Protein AF-A0A2G9MNS2-F1 (afdb_monomer_lite)

Sequence (117 aa):
YNNEIADQYLRSNILILNLANSFGHTGEGLNSGDIIQILKKIKPDLAIITHYGKTILQSTPLYEAREIQRQSGVSVLAAKEGMKIDPTAYLGESKQKVLQFITKKTIETENQQNNQN

Foldseek 3Di:
DDPVVLVVLAPAQEAEAEDAEEPPDDDPGDHLVNLLVSCLSRVHLEYEYDNYHPRCVVVPVVVSQVVSCVSNVHHYHYDDPPDDDDVVVSDPVVVVVVVVVVVVVVVVVVVVVVVVD

Radius of gyration: 19.76 Å; chains: 1; bounding box: 57×28×53 Å

pLDDT: mean 80.2, std 11.54, range [51.22, 94.12]

Secondary structure (DSSP, 8-state):
--HHHHHHTTT-SEEEEE--B-TT---SS-BHHHHHHHHHHH--SEEEEES--HHHHHH-HHHHHHHHHHHH-S-EEE--TT----GGGGS-HHHHHHHHHHHHHHHHHHHHHHT--

Structure (mmCIF, N/CA/C/O backbone):
data_AF-A0A2G9MNS2-F1
#
_entry.id   AF-A0A2G9MNS2-F1
#
loop_
_atom_site.group_PDB
_atom_site.id
_atom_site.type_symbol
_atom_site.label_atom_id
_atom_site.label_alt_id
_atom_site.label_comp_id
_atom_site.label_asym_id
_atom_site.label_entity_id
_atom_site.label_seq_id
_atom_site.pdbx_PDB_ins_code
_atom_site.Cartn_x
_atom_site.Cartn_y
_atom_site.Cartn_z
_atom_site.occupancy
_atom_site.B_iso_or_equiv
_atom_site.auth_seq_id
_atom_site.auth_comp_id
_atom_site.auth_asym_id
_atom_site.auth_atom_id
_atom_site.pdbx_PDB_model_num
ATOM 1 N N . TYR A 1 1 ? -4.976 7.814 -15.219 1.00 51.97 1 TYR A N 1
ATOM 2 C CA . TYR A 1 1 ? -5.627 8.123 -13.931 1.00 51.97 1 TYR A CA 1
ATOM 3 C C . TYR A 1 1 ? -6.942 8.853 -14.204 1.00 51.97 1 TYR A C 1
ATOM 5 O O . TYR A 1 1 ? -6.898 9.883 -14.863 1.00 51.97 1 TYR A O 1
ATOM 13 N N . ASN A 1 2 ? -8.095 8.305 -13.788 1.00 63.50 2 ASN A N 1
ATOM 14 C CA . ASN A 1 2 ? -9.399 8.985 -13.874 1.00 63.50 2 ASN A CA 1
ATOM 15 C C . ASN A 1 2 ? -9.892 9.288 -12.447 1.00 63.50 2 ASN A C 1
ATOM 17 O O . ASN A 1 2 ? -10.054 8.369 -11.644 1.00 63.50 2 ASN A O 1
ATOM 21 N N . ASN A 1 3 ? -10.104 10.569 -12.131 1.00 61.69 3 ASN A N 1
ATOM 22 C CA . ASN A 1 3 ? -10.527 11.031 -10.805 1.00 61.69 3 ASN A CA 1
ATOM 23 C C . ASN A 1 3 ? -11.883 10.456 -10.372 1.00 61.69 3 ASN A C 1
ATOM 25 O O . ASN A 1 3 ? -12.085 10.248 -9.175 1.00 61.69 3 ASN A O 1
ATOM 29 N N . GLU A 1 4 ? -12.762 10.162 -11.332 1.00 67.12 4 GLU A N 1
ATOM 30 C CA . GLU A 1 4 ? -14.116 9.643 -11.096 1.00 67.12 4 GLU A CA 1
ATOM 31 C C . GLU A 1 4 ? -14.102 8.262 -10.434 1.00 67.12 4 GLU A C 1
ATOM 33 O O . GLU A 1 4 ? -14.970 7.938 -9.627 1.00 67.12 4 GLU A O 1
ATOM 38 N N . ILE A 1 5 ? -13.086 7.448 -10.733 1.00 72.81 5 ILE A N 1
ATOM 39 C CA . ILE A 1 5 ? -12.950 6.106 -10.162 1.00 72.81 5 ILE A CA 1
ATOM 40 C C . ILE A 1 5 ? -12.575 6.205 -8.681 1.00 72.81 5 ILE A C 1
ATOM 42 O O . ILE A 1 5 ? -13.113 5.473 -7.858 1.00 72.81 5 ILE A O 1
ATOM 46 N N . ALA A 1 6 ? -11.701 7.145 -8.312 1.00 71.31 6 ALA A N 1
ATOM 47 C CA . ALA A 1 6 ? -11.300 7.326 -6.918 1.00 71.31 6 ALA A CA 1
ATOM 48 C C . ALA A 1 6 ? -12.481 7.730 -6.015 1.00 71.31 6 ALA A C 1
ATOM 50 O O . ALA A 1 6 ? -12.505 7.352 -4.845 1.00 71.31 6 ALA A O 1
ATOM 51 N N . ASP A 1 7 ? -13.472 8.447 -6.556 1.00 76.56 7 ASP A N 1
ATOM 52 C CA . ASP A 1 7 ? -14.685 8.822 -5.818 1.00 76.56 7 ASP A CA 1
ATOM 53 C C . ASP A 1 7 ? -15.591 7.623 -5.512 1.00 76.56 7 ASP A C 1
ATOM 55 O O . ASP A 1 7 ? -16.232 7.591 -4.463 1.00 76.56 7 ASP A O 1
ATOM 59 N N . GLN A 1 8 ? -15.589 6.588 -6.356 1.00 77.88 8 GLN A N 1
ATOM 60 C CA . GLN A 1 8 ? -16.351 5.357 -6.100 1.00 77.88 8 GLN A CA 1
ATOM 61 C C . GLN A 1 8 ? -15.787 4.548 -4.926 1.00 77.88 8 GLN A C 1
ATOM 63 O O . GLN A 1 8 ? -16.518 3.805 -4.274 1.00 77.88 8 GLN A O 1
ATOM 68 N N . TYR A 1 9 ? -14.497 4.709 -4.630 1.00 79.38 9 TYR A N 1
ATOM 69 C CA . TYR A 1 9 ? -13.820 4.012 -3.536 1.00 79.38 9 TYR A CA 1
ATOM 70 C C . TYR A 1 9 ? -13.763 4.827 -2.241 1.00 79.38 9 TYR A C 1
ATOM 72 O O . T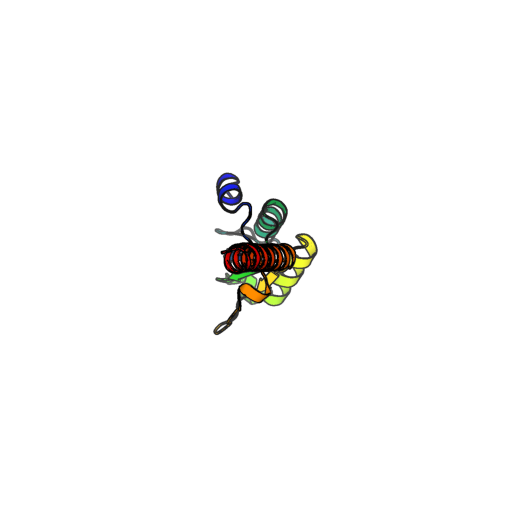YR A 1 9 ? -13.162 4.379 -1.257 1.00 79.38 9 TYR A O 1
ATOM 80 N N . LEU A 1 10 ? -14.396 6.002 -2.205 1.00 74.25 10 LEU A N 1
ATOM 81 C CA . LEU A 1 10 ? -14.465 6.831 -1.010 1.00 74.25 10 LEU A CA 1
ATOM 82 C C . LEU A 1 10 ? -15.094 6.036 0.152 1.00 74.25 10 LEU A C 1
ATOM 84 O O . LEU A 1 10 ? -16.110 5.366 -0.017 1.00 74.25 10 LEU A O 1
ATOM 88 N N . ARG A 1 11 ? -14.503 6.132 1.353 1.00 76.62 11 ARG A N 1
ATOM 89 C CA . ARG A 1 11 ? -14.878 5.381 2.579 1.00 76.62 11 ARG A CA 1
ATOM 90 C C . ARG A 1 11 ? -14.507 3.891 2.608 1.00 76.62 11 ARG A C 1
ATOM 92 O O . ARG A 1 11 ? -14.910 3.200 3.547 1.00 76.62 11 ARG A O 1
ATOM 99 N N . SER A 1 12 ? -13.731 3.394 1.648 1.00 84.38 12 SER A N 1
ATOM 100 C CA . SER A 1 12 ? -13.185 2.032 1.723 1.00 84.38 12 SER A CA 1
ATOM 101 C C . SER A 1 12 ? -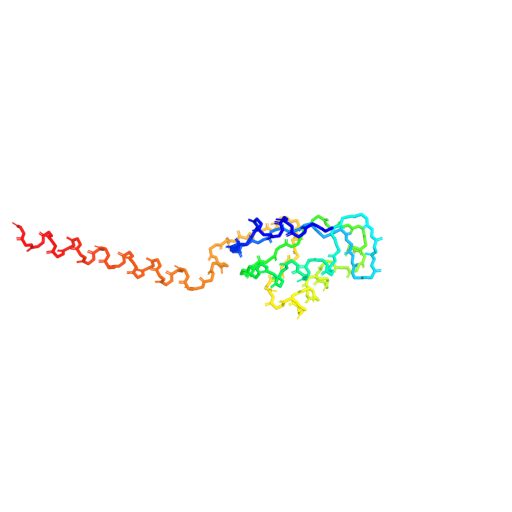12.206 1.907 2.895 1.00 84.38 12 SER A C 1
ATOM 103 O O . SER A 1 12 ? -11.299 2.722 3.026 1.00 84.38 12 SER A O 1
ATOM 105 N N . ASN A 1 13 ? -12.370 0.888 3.745 1.00 85.44 13 ASN A N 1
ATOM 106 C CA . ASN A 1 13 ? -11.436 0.622 4.849 1.00 85.44 13 ASN A CA 1
ATOM 107 C C . ASN A 1 13 ? -10.154 -0.054 4.359 1.00 85.44 13 ASN A C 1
ATOM 109 O O . ASN A 1 13 ? -9.068 0.267 4.826 1.00 85.44 13 ASN A O 1
ATOM 113 N N . ILE A 1 14 ? -10.288 -0.967 3.398 1.00 89.94 14 ILE A N 1
ATOM 114 C CA . ILE A 1 14 ? -9.170 -1.681 2.789 1.00 89.94 14 ILE A CA 1
ATOM 115 C C . ILE A 1 14 ? -9.229 -1.436 1.288 1.00 89.94 14 ILE A C 1
ATOM 117 O O . ILE A 1 14 ? -10.277 -1.630 0.672 1.00 89.94 14 ILE A O 1
ATOM 121 N N . LEU A 1 15 ? -8.112 -1.010 0.705 1.00 91.00 15 LEU A N 1
ATOM 122 C CA . LEU A 1 15 ? -7.995 -0.754 -0.725 1.00 91.00 15 LEU A CA 1
ATOM 123 C C . LEU A 1 15 ? -6.904 -1.636 -1.329 1.00 91.00 15 LEU A C 1
ATOM 125 O O . LEU A 1 15 ? -5.772 -1.629 -0.857 1.00 91.00 15 LEU A O 1
ATOM 129 N N . ILE A 1 16 ? -7.232 -2.377 -2.386 1.00 92.25 16 ILE A N 1
ATOM 130 C CA . ILE A 1 16 ? -6.272 -3.210 -3.117 1.00 92.25 16 ILE A CA 1
ATOM 131 C C . ILE A 1 16 ? -5.982 -2.538 -4.457 1.00 92.25 16 ILE A C 1
ATOM 133 O O . ILE A 1 16 ? -6.904 -2.237 -5.212 1.00 92.25 16 ILE A O 1
ATOM 137 N N . LEU A 1 17 ? -4.707 -2.284 -4.738 1.00 90.44 17 LEU A N 1
ATOM 138 C CA . LEU A 1 17 ? -4.249 -1.536 -5.905 1.00 90.44 17 LEU A CA 1
ATOM 139 C C . LEU A 1 17 ? -3.233 -2.352 -6.706 1.00 90.44 17 LEU A C 1
ATOM 141 O O . LEU A 1 17 ? -2.416 -3.087 -6.151 1.00 90.44 17 LEU A O 1
ATOM 145 N N . ASN A 1 18 ? -3.272 -2.196 -8.025 1.00 90.38 18 ASN A N 1
ATOM 146 C CA . ASN A 1 18 ? -2.232 -2.692 -8.919 1.00 90.38 18 ASN A CA 1
ATOM 147 C C . ASN A 1 18 ? -1.120 -1.638 -9.005 1.00 90.38 18 ASN A C 1
ATOM 149 O O . ASN A 1 18 ? -1.422 -0.476 -9.276 1.00 90.38 18 ASN A O 1
ATOM 153 N N . LEU A 1 19 ? 0.136 -2.029 -8.781 1.00 86.19 19 LEU A N 1
ATOM 154 C CA . LEU A 1 19 ? 1.289 -1.148 -8.949 1.00 86.19 19 LEU A CA 1
ATOM 155 C C . LEU A 1 19 ? 2.140 -1.618 -10.134 1.00 86.19 19 LEU A C 1
ATOM 157 O O . LEU A 1 19 ? 2.948 -2.542 -10.024 1.00 86.19 19 LEU A O 1
ATOM 161 N N . ALA A 1 20 ? 1.962 -0.948 -11.272 1.00 82.94 20 ALA A N 1
ATOM 162 C CA . ALA A 1 20 ? 2.628 -1.303 -12.517 1.00 82.94 20 ALA A CA 1
ATOM 163 C C . ALA A 1 20 ? 4.026 -0.676 -12.632 1.00 82.94 20 ALA A C 1
ATOM 165 O O . ALA A 1 20 ? 4.943 -1.331 -13.123 1.00 82.94 20 ALA A O 1
ATOM 166 N N . ASN A 1 21 ? 4.198 0.571 -12.175 1.00 81.50 21 ASN A N 1
ATOM 167 C CA . ASN A 1 21 ? 5.418 1.349 -12.414 1.00 81.50 21 ASN A CA 1
ATOM 168 C C . ASN A 1 21 ? 5.963 2.013 -11.142 1.00 81.50 21 ASN A C 1
ATOM 170 O O . ASN A 1 21 ? 5.205 2.636 -10.398 1.00 81.50 21 ASN A O 1
ATOM 174 N N . SER A 1 22 ? 7.278 1.907 -10.928 1.00 80.38 22 SER A N 1
ATOM 175 C CA . SER A 1 22 ? 8.014 2.561 -9.834 1.00 80.38 22 SER A CA 1
ATOM 176 C C . SER A 1 22 ? 8.082 4.080 -9.995 1.00 80.38 22 SER A C 1
ATOM 178 O O . SER A 1 22 ? 7.759 4.639 -11.050 1.00 80.38 22 SER A O 1
ATOM 180 N N . PHE A 1 23 ? 8.525 4.771 -8.941 1.00 75.50 23 PHE A N 1
ATOM 181 C CA . PHE A 1 23 ? 8.750 6.216 -8.983 1.00 75.50 23 PHE A CA 1
ATOM 182 C C . PHE A 1 23 ? 9.654 6.623 -10.155 1.00 75.50 23 PHE A C 1
ATOM 184 O O . PHE A 1 23 ? 10.724 6.059 -10.361 1.00 75.50 23 PHE A O 1
ATOM 191 N N . GLY A 1 24 ? 9.225 7.633 -10.915 1.00 70.56 24 GLY A N 1
ATOM 192 C CA . GLY A 1 24 ? 9.984 8.166 -12.050 1.00 70.56 24 GLY A CA 1
ATOM 193 C C . GLY A 1 24 ? 9.821 7.393 -13.364 1.00 70.56 24 GLY A C 1
ATOM 194 O O . GLY A 1 24 ? 10.316 7.859 -14.386 1.00 70.56 24 GLY A O 1
ATOM 195 N N . HIS A 1 25 ? 9.092 6.272 -13.377 1.00 69.75 25 HIS A N 1
ATOM 196 C CA . HIS A 1 25 ? 8.778 5.538 -14.602 1.00 69.75 25 HIS A CA 1
ATOM 197 C C . HIS A 1 25 ? 7.342 5.811 -15.062 1.00 69.75 25 HIS A C 1
ATOM 199 O O . HIS A 1 25 ? 6.377 5.561 -14.341 1.00 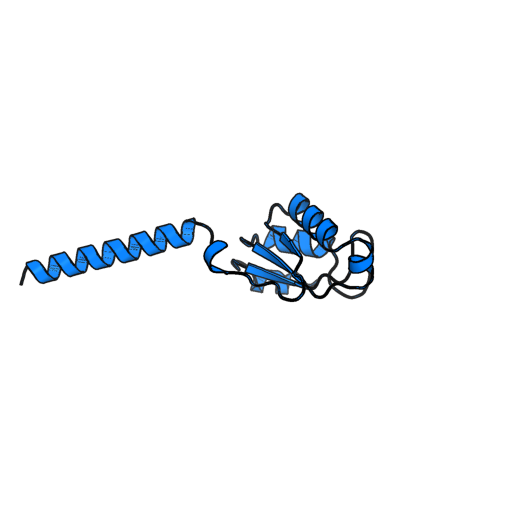69.75 25 HIS A O 1
ATOM 205 N N . THR A 1 26 ? 7.191 6.294 -16.295 1.00 64.25 26 THR A N 1
ATOM 206 C CA . THR A 1 26 ? 5.888 6.534 -16.930 1.00 64.25 26 THR A CA 1
ATOM 207 C C . THR A 1 26 ? 5.631 5.469 -17.991 1.00 64.25 26 THR A C 1
ATOM 209 O O . THR A 1 26 ? 6.061 5.605 -19.134 1.00 64.25 26 THR A O 1
ATOM 212 N N . GLY A 1 27 ? 4.974 4.383 -17.587 1.00 67.38 27 GLY A N 1
ATOM 213 C CA . GLY A 1 27 ? 4.472 3.332 -18.473 1.00 67.38 27 GLY A CA 1
ATOM 214 C C . GLY A 1 27 ? 2.944 3.259 -18.455 1.00 67.38 27 GLY A C 1
ATOM 215 O O . GLY A 1 27 ? 2.282 4.046 -17.777 1.00 67.38 27 GLY A O 1
ATOM 216 N N . GLU A 1 28 ? 2.377 2.286 -19.166 1.00 69.31 28 GLU A N 1
ATOM 217 C CA . GLU A 1 28 ? 0.951 1.967 -19.046 1.00 69.31 28 GLU A CA 1
ATOM 218 C C . GLU A 1 28 ? 0.642 1.413 -17.641 1.00 69.31 28 GLU A C 1
ATOM 220 O O . GLU A 1 28 ? 1.402 0.613 -17.090 1.00 69.31 28 GLU A O 1
ATOM 225 N N . GLY A 1 29 ? -0.470 1.854 -17.045 1.00 78.56 29 GLY A N 1
ATOM 226 C CA . GLY A 1 29 ? -0.918 1.435 -15.711 1.00 78.56 29 GLY A CA 1
ATOM 227 C C . GLY A 1 29 ? -0.674 2.460 -14.596 1.00 78.56 29 GLY A C 1
ATOM 228 O O . GLY A 1 29 ? -0.279 3.597 -14.839 1.00 78.56 29 GLY A O 1
ATOM 229 N N . LEU A 1 30 ? -0.963 2.057 -13.353 1.00 82.25 30 LEU A N 1
ATOM 230 C CA . LEU A 1 30 ? -0.797 2.906 -12.168 1.00 82.25 30 LEU A CA 1
ATOM 231 C C . LEU A 1 30 ? 0.672 2.977 -11.747 1.00 82.25 30 LEU A C 1
ATOM 233 O O . LEU A 1 30 ? 1.349 1.951 -11.620 1.00 82.25 30 LEU A O 1
ATOM 237 N N . ASN A 1 31 ? 1.139 4.196 -11.500 1.00 86.62 31 ASN A N 1
ATOM 238 C CA . ASN A 1 31 ? 2.465 4.465 -10.958 1.00 86.62 31 ASN A CA 1
ATOM 239 C C . ASN A 1 31 ? 2.396 4.758 -9.443 1.00 86.62 31 ASN A C 1
ATOM 241 O O . ASN A 1 31 ? 1.324 5.033 -8.892 1.00 86.62 31 ASN A O 1
ATOM 245 N N . SER A 1 32 ? 3.543 4.728 -8.760 1.00 86.06 32 SER A N 1
ATOM 246 C CA . SER A 1 32 ? 3.613 5.004 -7.315 1.00 86.06 32 SER A CA 1
ATOM 247 C C . SER A 1 32 ? 3.086 6.401 -6.940 1.00 86.06 32 SER A C 1
ATOM 249 O O . SER A 1 32 ? 2.484 6.571 -5.879 1.00 86.06 32 SER A O 1
ATOM 251 N N . GLY A 1 33 ? 3.251 7.400 -7.816 1.00 87.19 33 GLY A N 1
ATOM 252 C CA . GLY A 1 33 ? 2.762 8.768 -7.602 1.00 87.19 33 GLY A CA 1
ATOM 253 C C . GLY A 1 33 ? 1.235 8.879 -7.616 1.00 87.19 33 GLY A C 1
ATOM 254 O O . GLY A 1 33 ? 0.648 9.487 -6.723 1.00 87.19 33 GLY A O 1
ATOM 255 N N . ASP A 1 34 ? 0.586 8.236 -8.581 1.00 88.00 34 ASP A N 1
ATOM 256 C CA . ASP A 1 34 ? -0.864 8.164 -8.738 1.00 88.00 34 ASP A CA 1
ATOM 257 C C . ASP A 1 34 ? -1.478 7.455 -7.534 1.00 88.00 34 ASP A C 1
ATOM 259 O O . ASP A 1 34 ? -2.463 7.932 -6.970 1.00 88.00 34 ASP A O 1
ATOM 263 N N . ILE A 1 35 ? -0.858 6.359 -7.079 1.00 89.31 35 ILE A N 1
ATOM 264 C CA . ILE A 1 35 ? -1.284 5.661 -5.863 1.00 89.31 35 ILE A CA 1
ATOM 265 C C . ILE A 1 35 ? -1.244 6.604 -4.660 1.00 89.31 35 ILE A C 1
ATOM 267 O O . ILE A 1 35 ? -2.210 6.651 -3.903 1.00 89.31 35 ILE A O 1
ATOM 271 N N . ILE A 1 36 ? -0.191 7.406 -4.489 1.00 91.38 36 ILE A N 1
ATOM 272 C CA . ILE A 1 36 ? -0.132 8.375 -3.384 1.00 91.38 36 ILE A CA 1
ATOM 273 C C . ILE A 1 36 ? -1.299 9.366 -3.451 1.00 91.38 36 ILE A C 1
ATOM 275 O O . ILE A 1 36 ? -1.903 9.652 -2.416 1.00 91.38 36 ILE A O 1
ATOM 279 N N . GLN A 1 37 ? -1.639 9.876 -4.637 1.00 89.75 37 GLN A N 1
ATOM 280 C CA . GLN A 1 37 ? -2.768 10.800 -4.795 1.00 89.75 37 GLN A CA 1
ATOM 281 C C . GLN A 1 37 ? -4.104 10.125 -4.454 1.00 89.75 37 GLN A C 1
ATOM 283 O O . GLN A 1 37 ? -4.912 10.688 -3.713 1.00 89.75 37 GLN A O 1
ATOM 288 N N . ILE A 1 38 ? -4.301 8.886 -4.914 1.00 89.38 38 ILE A N 1
ATOM 289 C CA . ILE A 1 38 ? -5.479 8.064 -4.602 1.00 89.38 38 ILE A CA 1
ATOM 290 C C . ILE A 1 38 ? -5.602 7.853 -3.091 1.00 89.38 38 ILE A C 1
ATOM 292 O O . ILE A 1 38 ? -6.662 8.095 -2.511 1.00 89.38 38 ILE A O 1
ATOM 296 N N . LEU A 1 39 ? -4.515 7.447 -2.434 1.00 90.75 39 LEU A N 1
ATOM 297 C CA . LEU A 1 39 ? -4.502 7.168 -1.000 1.00 90.75 39 LEU A CA 1
ATOM 298 C C . LEU A 1 39 ? -4.743 8.424 -0.164 1.00 90.75 39 LEU A C 1
ATOM 300 O O . LEU A 1 39 ? -5.478 8.362 0.819 1.00 90.75 39 LEU A O 1
ATOM 304 N N . LYS A 1 40 ? -4.206 9.577 -0.576 1.00 90.50 40 LYS A N 1
ATOM 305 C CA . LYS A 1 40 ? -4.475 10.863 0.086 1.00 90.50 40 LYS A CA 1
ATOM 306 C C . LYS A 1 40 ? -5.937 11.291 -0.022 1.00 90.50 40 LYS A C 1
ATOM 308 O O . LYS A 1 40 ? -6.444 11.921 0.908 1.00 90.50 40 LYS A O 1
ATOM 313 N N . LYS A 1 41 ? -6.599 10.959 -1.134 1.00 88.94 41 LYS A N 1
ATOM 314 C CA . LYS A 1 41 ? -8.014 11.267 -1.373 1.00 88.94 41 LYS A CA 1
ATOM 315 C C . LYS A 1 41 ? -8.941 10.325 -0.600 1.00 88.94 41 LYS A C 1
ATOM 317 O O . LYS A 1 41 ? -9.842 10.795 0.086 1.00 88.94 41 LYS A O 1
ATOM 322 N N . ILE A 1 42 ? -8.711 9.014 -0.688 1.00 89.50 42 ILE A N 1
ATOM 323 C CA . ILE A 1 42 ? -9.596 7.994 -0.102 1.00 89.50 42 ILE A CA 1
ATOM 324 C C . ILE A 1 42 ? -9.359 7.822 1.404 1.00 89.50 42 ILE A C 1
ATOM 326 O O . ILE A 1 42 ? -10.321 7.627 2.143 1.00 89.50 42 ILE A O 1
ATOM 330 N N . LYS A 1 43 ? -8.098 7.902 1.850 1.00 88.56 43 LYS A N 1
ATOM 331 C CA . LYS A 1 43 ? -7.648 7.644 3.230 1.00 88.56 43 LYS A CA 1
ATOM 332 C C . LYS A 1 43 ? -8.186 6.326 3.816 1.00 88.56 43 LYS A C 1
ATOM 334 O O . LYS A 1 43 ? -8.894 6.361 4.823 1.00 88.56 43 LYS A O 1
ATOM 339 N N . PRO A 1 44 ? -7.886 5.170 3.194 1.00 90.75 44 PRO A N 1
ATOM 340 C CA . PRO A 1 44 ? -8.256 3.884 3.772 1.00 90.75 44 PRO A CA 1
ATOM 341 C C . PRO A 1 44 ? -7.439 3.599 5.044 1.00 90.75 44 PRO A C 1
ATOM 343 O O . PRO A 1 44 ? -6.369 4.176 5.242 1.00 90.75 44 PRO A O 1
ATOM 346 N N . ASP A 1 45 ? -7.918 2.673 5.876 1.00 88.81 45 ASP A N 1
ATOM 347 C CA . ASP A 1 45 ? -7.179 2.188 7.052 1.00 88.81 45 ASP A CA 1
ATOM 348 C C . ASP A 1 45 ? -5.973 1.326 6.624 1.00 88.81 45 ASP A C 1
ATOM 350 O O . ASP A 1 45 ? -4.922 1.332 7.271 1.00 88.81 45 ASP A O 1
ATOM 354 N N . LEU A 1 46 ? -6.111 0.613 5.498 1.00 90.94 46 LEU A N 1
ATOM 355 C CA . LEU A 1 46 ? -5.063 -0.202 4.890 1.00 90.94 46 LEU A CA 1
ATOM 356 C C . LEU A 1 46 ? -5.111 -0.142 3.357 1.00 90.94 46 LEU A C 1
ATOM 358 O O . LEU A 1 46 ? -6.162 -0.317 2.742 1.00 90.94 46 LEU A O 1
ATOM 362 N N . ALA A 1 47 ? -3.948 0.009 2.731 1.00 93.25 47 ALA A N 1
ATOM 363 C CA . ALA A 1 47 ? -3.755 -0.174 1.301 1.00 93.25 47 ALA A CA 1
ATOM 364 C C . ALA A 1 47 ? -2.844 -1.376 1.020 1.00 93.25 47 ALA A C 1
ATOM 366 O O . ALA A 1 47 ? -1.810 -1.550 1.658 1.00 93.25 47 ALA A O 1
ATOM 367 N N . ILE A 1 48 ? -3.205 -2.200 0.043 1.00 93.38 48 ILE A N 1
ATOM 368 C CA . ILE A 1 48 ? -2.436 -3.372 -0.374 1.00 93.38 48 ILE A CA 1
ATOM 369 C C . ILE A 1 48 ? -2.069 -3.192 -1.837 1.00 93.38 48 ILE A C 1
ATOM 371 O O . ILE A 1 48 ? -2.947 -3.106 -2.693 1.00 93.38 48 ILE A O 1
ATOM 375 N N . ILE A 1 49 ? -0.775 -3.148 -2.131 1.00 93.56 49 ILE A N 1
ATOM 376 C CA . ILE A 1 49 ? -0.277 -3.090 -3.505 1.00 93.56 49 ILE A CA 1
ATOM 377 C C . ILE A 1 49 ? 0.036 -4.502 -4.005 1.00 93.56 49 ILE A C 1
ATOM 379 O O . ILE A 1 49 ? 0.568 -5.337 -3.273 1.00 93.56 49 ILE A O 1
ATOM 383 N N . THR A 1 50 ? -0.343 -4.778 -5.249 1.00 91.06 50 THR A N 1
ATOM 384 C CA . THR A 1 50 ? -0.296 -6.108 -5.874 1.00 91.06 50 THR A CA 1
ATOM 385 C C . THR A 1 50 ? 0.117 -6.009 -7.345 1.00 91.06 50 THR A C 1
ATOM 387 O O . THR A 1 50 ? 0.270 -4.905 -7.869 1.00 91.06 50 THR A O 1
ATOM 390 N N . HIS A 1 51 ? 0.265 -7.170 -8.004 1.00 87.56 51 HIS A N 1
ATOM 391 C CA . HIS A 1 51 ? 0.504 -7.296 -9.448 1.00 87.56 51 HIS A CA 1
ATOM 392 C C . HIS A 1 51 ? 1.677 -6.419 -9.932 1.00 87.56 51 HIS A C 1
ATOM 394 O O . HIS A 1 51 ? 1.551 -5.561 -10.802 1.00 87.56 51 HIS A O 1
ATOM 400 N N . TYR A 1 52 ? 2.846 -6.627 -9.325 1.00 85.88 52 TYR A N 1
ATOM 401 C CA . TYR A 1 52 ? 4.022 -5.803 -9.589 1.00 85.88 52 TYR A CA 1
ATOM 402 C C . TYR A 1 52 ? 4.482 -5.900 -11.039 1.00 85.88 52 TYR A C 1
ATOM 404 O O . TYR A 1 52 ? 4.776 -6.987 -11.542 1.00 85.88 52 TYR A O 1
ATOM 412 N N . GLY A 1 53 ? 4.613 -4.745 -11.689 1.00 79.69 53 GLY A N 1
ATOM 413 C CA . GLY A 1 53 ? 5.310 -4.663 -12.965 1.00 79.69 5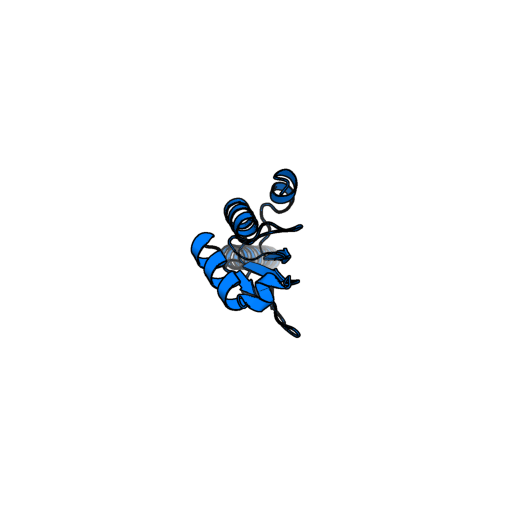3 GLY A CA 1
ATOM 414 C C . GLY A 1 53 ? 6.808 -4.951 -12.824 1.00 79.69 53 GLY A C 1
ATOM 415 O O . GLY A 1 53 ? 7.385 -4.933 -11.733 1.00 79.69 53 GLY A O 1
ATOM 416 N N . LYS A 1 54 ? 7.472 -5.196 -13.960 1.00 80.38 54 LYS A N 1
ATOM 417 C CA . LYS A 1 54 ? 8.906 -5.542 -14.009 1.00 80.38 54 LYS A CA 1
ATOM 418 C C . LYS A 1 54 ? 9.798 -4.496 -13.328 1.00 80.38 54 LYS A C 1
ATOM 420 O O . LYS A 1 54 ? 10.783 -4.858 -12.696 1.00 80.38 54 LYS A O 1
ATOM 425 N N . THR A 1 55 ? 9.435 -3.222 -13.431 1.00 80.94 55 THR A N 1
ATOM 426 C CA . THR A 1 55 ? 10.162 -2.087 -12.840 1.00 80.94 55 THR A CA 1
ATOM 427 C C . THR A 1 55 ? 10.116 -2.103 -11.309 1.00 80.94 55 THR A C 1
ATOM 429 O O . THR A 1 55 ? 11.125 -1.852 -10.659 1.00 80.94 55 THR A O 1
ATOM 432 N N . ILE A 1 56 ? 8.983 -2.499 -10.724 1.00 82.94 56 ILE A N 1
ATOM 433 C CA . ILE A 1 56 ? 8.797 -2.632 -9.271 1.00 82.94 56 ILE A CA 1
ATOM 434 C C . ILE A 1 56 ? 9.557 -3.834 -8.713 1.00 82.94 56 ILE A C 1
ATOM 436 O O . ILE A 1 56 ? 10.133 -3.773 -7.628 1.00 82.94 56 ILE A O 1
ATOM 440 N N . LEU A 1 57 ? 9.583 -4.942 -9.458 1.00 82.62 57 LEU A N 1
ATOM 441 C CA . LEU A 1 57 ? 10.380 -6.108 -9.076 1.00 82.62 57 LEU A CA 1
ATOM 442 C C . LEU A 1 57 ? 11.879 -5.772 -9.033 1.00 82.62 57 LEU A C 1
ATOM 444 O O . LEU A 1 57 ? 12.589 -6.300 -8.182 1.00 82.62 57 LEU A O 1
ATOM 448 N N . GLN A 1 58 ? 12.340 -4.856 -9.890 1.00 80.00 58 GLN A N 1
ATOM 449 C CA . GLN A 1 58 ? 13.714 -4.348 -9.880 1.00 80.00 58 GLN A CA 1
ATOM 450 C C . GLN A 1 58 ? 13.980 -3.369 -8.725 1.00 80.00 58 GLN A C 1
ATOM 452 O O . GLN A 1 58 ? 15.033 -3.461 -8.097 1.00 80.00 58 GLN A O 1
ATOM 457 N N . SER A 1 59 ? 13.041 -2.467 -8.402 1.00 75.50 59 SER A N 1
ATOM 458 C CA . SER A 1 59 ? 13.176 -1.510 -7.285 1.00 75.50 59 SER A CA 1
ATOM 459 C C . SER A 1 59 ? 12.803 -2.081 -5.908 1.00 75.50 59 SER A C 1
ATOM 461 O O . SER A 1 59 ? 12.878 -1.375 -4.906 1.00 75.50 59 SER A O 1
ATOM 463 N N . THR A 1 60 ? 12.483 -3.379 -5.835 1.00 85.75 60 THR A N 1
ATOM 464 C CA . THR A 1 60 ? 11.965 -4.103 -4.662 1.00 85.75 60 THR A CA 1
ATOM 465 C C . THR A 1 60 ? 10.585 -3.597 -4.199 1.00 85.75 60 THR A C 1
ATOM 467 O O . THR A 1 60 ? 10.479 -2.510 -3.629 1.00 85.75 60 THR A O 1
ATOM 470 N N . PRO A 1 61 ? 9.518 -4.420 -4.273 1.00 86.62 61 PRO A N 1
ATOM 471 C CA . PRO A 1 61 ? 8.159 -4.002 -3.901 1.00 86.62 61 PRO A CA 1
ATOM 472 C C . PRO A 1 61 ? 8.014 -3.466 -2.468 1.00 86.62 61 PRO A C 1
ATOM 474 O O . PRO A 1 61 ? 7.189 -2.598 -2.190 1.00 86.62 61 PRO A O 1
ATOM 477 N N . LEU A 1 62 ? 8.826 -3.978 -1.537 1.00 89.44 62 LEU A N 1
ATOM 478 C CA . LEU A 1 62 ? 8.817 -3.541 -0.140 1.00 89.44 62 LEU A CA 1
ATOM 479 C C . LEU A 1 62 ? 9.321 -2.101 0.028 1.00 89.44 62 LEU A C 1
ATOM 481 O O . LEU A 1 62 ? 8.836 -1.386 0.903 1.00 89.44 62 LEU A O 1
ATOM 485 N N . TYR A 1 63 ? 10.300 -1.689 -0.778 1.00 90.31 63 TYR A N 1
ATOM 486 C CA . TYR A 1 63 ? 10.820 -0.327 -0.747 1.00 90.31 63 TYR A CA 1
ATOM 487 C C . TYR A 1 63 ? 9.765 0.654 -1.270 1.00 90.31 63 TYR A C 1
ATOM 489 O O . TYR A 1 63 ? 9.444 1.629 -0.593 1.00 90.31 63 TYR A O 1
ATOM 497 N N . GLU A 1 64 ? 9.134 0.322 -2.397 1.00 89.62 64 GLU A N 1
ATOM 498 C CA . GLU A 1 64 ? 8.029 1.098 -2.973 1.00 89.62 64 GLU A CA 1
ATOM 499 C C . GLU A 1 64 ? 6.864 1.256 -1.990 1.00 89.62 64 GLU A C 1
ATOM 501 O O . GLU A 1 64 ? 6.403 2.371 -1.754 1.00 89.62 64 GLU A O 1
ATOM 506 N N . ALA A 1 65 ? 6.433 0.169 -1.337 1.00 91.62 65 ALA A N 1
ATOM 507 C CA . ALA A 1 65 ? 5.386 0.237 -0.316 1.00 91.62 65 ALA A CA 1
ATOM 508 C C . ALA A 1 65 ? 5.740 1.204 0.823 1.00 91.62 65 ALA A C 1
ATOM 510 O O . ALA A 1 65 ? 4.892 1.990 1.246 1.00 91.62 65 ALA A O 1
ATOM 511 N N . ARG A 1 66 ? 6.990 1.177 1.306 1.00 92.06 66 ARG A N 1
ATOM 512 C CA . ARG A 1 66 ? 7.456 2.072 2.377 1.00 92.06 66 ARG A CA 1
ATOM 513 C C . ARG A 1 66 ? 7.453 3.531 1.944 1.00 92.06 66 ARG A C 1
ATOM 515 O O . ARG A 1 66 ? 7.006 4.379 2.713 1.00 92.06 66 ARG A O 1
ATOM 522 N N . GLU A 1 67 ? 7.905 3.826 0.731 1.00 92.12 67 GLU A N 1
ATOM 523 C CA . GLU A 1 67 ? 7.895 5.196 0.217 1.00 92.12 67 GLU A CA 1
ATOM 524 C C . GLU A 1 67 ? 6.475 5.712 -0.024 1.00 92.12 67 GLU A C 1
ATOM 526 O O . GLU A 1 67 ? 6.158 6.840 0.365 1.00 92.12 67 GLU A O 1
ATOM 531 N N . ILE A 1 68 ? 5.585 4.881 -0.574 1.00 92.25 68 ILE A N 1
ATOM 532 C CA . ILE A 1 68 ? 4.165 5.223 -0.731 1.00 92.25 68 ILE A CA 1
ATOM 533 C C . ILE A 1 68 ? 3.532 5.475 0.642 1.00 92.25 68 ILE A C 1
ATOM 535 O O . ILE A 1 68 ? 2.851 6.486 0.818 1.00 92.25 68 ILE A O 1
ATOM 539 N N . GLN A 1 69 ? 3.782 4.618 1.635 1.00 93.94 69 GLN A N 1
ATOM 540 C CA . GLN A 1 69 ? 3.302 4.807 3.008 1.00 93.94 69 GLN A CA 1
ATOM 541 C C . GLN A 1 69 ? 3.812 6.121 3.609 1.00 93.94 69 GLN A C 1
ATOM 543 O O . GLN A 1 69 ? 3.023 6.911 4.126 1.00 93.94 69 GLN A O 1
ATOM 548 N N . ARG A 1 70 ? 5.115 6.401 3.489 1.00 93.44 70 ARG A N 1
ATOM 549 C CA . ARG A 1 70 ? 5.738 7.627 4.009 1.00 93.44 70 ARG A CA 1
ATOM 550 C C . ARG A 1 70 ? 5.116 8.888 3.408 1.00 93.44 70 ARG A C 1
ATOM 552 O O . ARG A 1 70 ? 4.928 9.873 4.114 1.00 93.44 70 ARG A O 1
ATOM 559 N N . GLN A 1 71 ? 4.808 8.874 2.112 1.00 93.12 71 GLN A N 1
ATOM 560 C CA . GLN A 1 71 ? 4.287 10.047 1.407 1.00 93.12 71 GLN A CA 1
ATOM 561 C C . GLN A 1 71 ? 2.767 10.210 1.507 1.00 93.12 71 GLN A C 1
ATOM 563 O O . GLN A 1 71 ? 2.272 11.339 1.443 1.00 93.12 71 GLN A O 1
ATOM 568 N N . SER A 1 72 ? 2.020 9.109 1.623 1.00 91.62 72 SER A N 1
ATOM 569 C CA . SER A 1 72 ? 0.553 9.121 1.717 1.00 91.62 72 SER A CA 1
ATOM 570 C C . SER A 1 72 ? 0.037 9.241 3.152 1.00 91.62 72 SER A C 1
ATOM 572 O O . SER A 1 72 ? -1.058 9.763 3.345 1.00 91.62 72 SER A O 1
ATOM 574 N N . GLY A 1 73 ? 0.812 8.795 4.148 1.00 91.31 73 GLY A N 1
ATOM 575 C CA . GLY A 1 73 ? 0.385 8.725 5.549 1.00 91.31 73 GLY A CA 1
ATOM 576 C C . GLY A 1 73 ? -0.612 7.597 5.840 1.00 91.31 73 GLY A C 1
ATOM 577 O O . GLY A 1 73 ? -1.198 7.565 6.917 1.00 91.31 73 GLY A O 1
ATOM 578 N N . VAL A 1 74 ? -0.816 6.690 4.884 1.00 91.62 74 VAL A N 1
ATOM 579 C CA . VAL A 1 74 ? -1.707 5.528 4.978 1.00 91.62 74 VAL A CA 1
ATOM 580 C C . VAL A 1 74 ? -0.863 4.271 5.179 1.00 91.62 74 VAL A C 1
ATOM 582 O O . VAL A 1 74 ? 0.231 4.180 4.627 1.00 91.62 74 VAL A O 1
ATOM 585 N N . SER A 1 75 ? -1.354 3.290 5.937 1.00 91.38 75 SER A N 1
ATOM 586 C CA . SER A 1 75 ? -0.696 1.982 6.064 1.00 91.38 75 SER A CA 1
ATOM 587 C C . SER A 1 75 ? -0.666 1.267 4.711 1.00 91.38 75 SER A C 1
ATOM 589 O O . SER A 1 75 ? -1.727 1.021 4.137 1.00 91.38 75 SER A O 1
ATOM 591 N N . VAL A 1 76 ? 0.517 0.905 4.204 1.00 94.12 76 VAL A N 1
ATOM 592 C CA . VAL A 1 76 ? 0.664 0.225 2.905 1.00 94.12 76 VAL A CA 1
ATOM 593 C C . VAL A 1 76 ? 1.387 -1.108 3.066 1.00 94.12 76 VAL A C 1
ATOM 595 O O . VAL A 1 76 ? 2.470 -1.179 3.643 1.00 94.12 76 VAL A O 1
ATOM 598 N N . LEU A 1 77 ? 0.821 -2.169 2.492 1.00 92.75 77 LEU A N 1
ATOM 599 C CA . LEU A 1 77 ? 1.429 -3.495 2.433 1.00 92.75 77 LEU A CA 1
ATOM 600 C C . LEU A 1 77 ? 1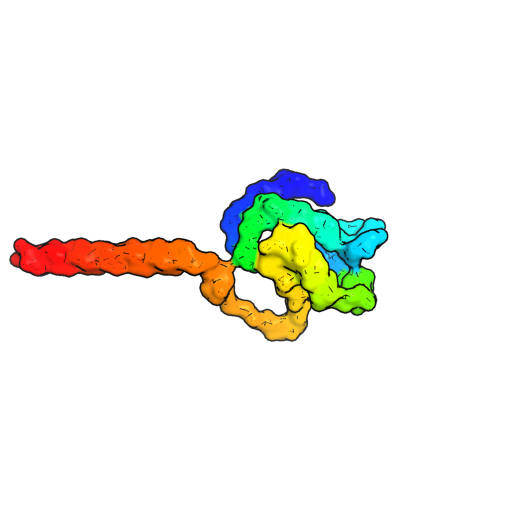.728 -3.910 0.995 1.00 92.75 77 LEU A C 1
ATOM 602 O O . LEU A 1 77 ? 0.865 -3.869 0.121 1.00 92.75 77 LEU A O 1
ATOM 606 N N . ALA A 1 78 ? 2.952 -4.385 0.781 1.00 93.25 78 ALA A N 1
ATOM 607 C CA . ALA A 1 78 ? 3.324 -5.115 -0.420 1.00 93.25 78 ALA A CA 1
ATOM 608 C C . ALA A 1 78 ? 2.837 -6.565 -0.306 1.00 93.25 78 ALA A C 1
ATOM 610 O O . ALA A 1 78 ? 3.367 -7.332 0.502 1.00 93.25 78 ALA A O 1
ATOM 611 N N . ALA A 1 79 ? 1.856 -6.955 -1.125 1.00 92.12 79 ALA A N 1
ATOM 612 C CA . ALA A 1 79 ? 1.448 -8.345 -1.240 1.00 92.12 79 ALA A CA 1
ATOM 613 C C . ALA A 1 79 ? 2.608 -9.257 -1.653 1.00 92.12 79 ALA A C 1
ATOM 615 O O . ALA A 1 79 ? 3.408 -8.928 -2.532 1.00 92.12 79 ALA A O 1
ATOM 616 N N . LYS A 1 80 ? 2.677 -10.420 -1.012 1.00 87.25 80 LYS A N 1
ATOM 617 C CA . LYS A 1 80 ? 3.584 -11.517 -1.352 1.00 87.25 80 LYS A CA 1
ATOM 618 C C . LYS A 1 80 ? 2.758 -12.756 -1.664 1.00 87.25 80 LYS A C 1
ATOM 620 O O . LYS A 1 80 ? 1.614 -12.870 -1.223 1.00 87.25 80 LYS A O 1
ATOM 625 N N . GLU A 1 81 ? 3.340 -13.689 -2.403 1.00 82.69 81 GLU A N 1
ATOM 626 C CA . GLU A 1 81 ? 2.710 -14.986 -2.638 1.00 82.69 81 GLU A CA 1
ATOM 627 C C . GLU A 1 81 ? 2.381 -15.670 -1.303 1.00 82.69 81 GLU A C 1
ATOM 629 O O . GLU A 1 81 ? 3.174 -15.645 -0.361 1.00 82.69 81 GLU A O 1
ATOM 634 N N . GLY A 1 82 ? 1.170 -16.221 -1.193 1.00 87.25 82 GLY A N 1
ATOM 635 C CA . GLY A 1 82 ? 0.695 -16.875 0.029 1.00 87.25 82 GLY A CA 1
ATOM 636 C C . GLY A 1 82 ? 0.358 -15.937 1.196 1.00 87.25 82 GLY A C 1
ATOM 637 O O . GLY A 1 82 ? 0.035 -16.426 2.280 1.00 87.25 82 GLY A O 1
ATOM 638 N N . MET A 1 83 ? 0.401 -14.612 1.007 1.00 88.94 83 MET A N 1
ATOM 639 C CA . MET A 1 83 ? 0.024 -13.656 2.048 1.00 88.94 83 MET A CA 1
ATOM 640 C C . MET A 1 83 ? -1.454 -13.819 2.426 1.00 88.94 83 MET A C 1
ATOM 642 O O . MET A 1 83 ? -2.339 -13.755 1.575 1.00 88.94 83 MET A O 1
ATOM 646 N N . LYS A 1 84 ? -1.715 -13.995 3.723 1.00 88.44 84 LYS A N 1
ATOM 647 C CA . LYS A 1 84 ? -3.059 -14.000 4.308 1.00 88.44 84 LYS A CA 1
ATOM 648 C C . LYS A 1 84 ? -3.205 -12.769 5.187 1.00 88.44 84 LYS A C 1
ATOM 650 O O . LYS A 1 84 ? -2.292 -12.454 5.946 1.00 88.44 84 LYS A O 1
ATOM 655 N N . ILE 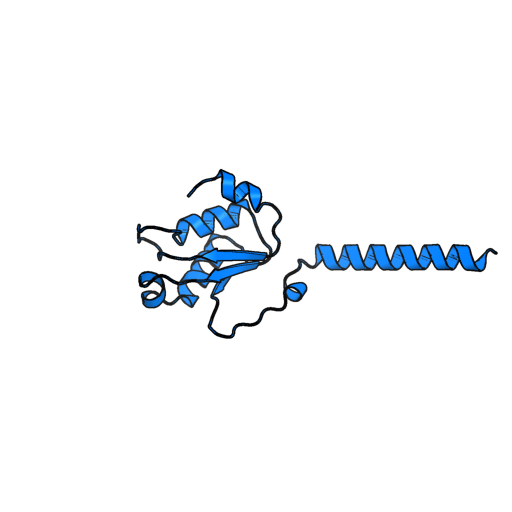A 1 85 ? -4.342 -12.094 5.077 1.00 85.00 85 ILE A N 1
ATOM 656 C CA . ILE A 1 85 ? -4.668 -10.933 5.904 1.00 85.00 85 ILE A CA 1
ATOM 657 C C . ILE A 1 85 ? -5.954 -11.238 6.660 1.00 85.00 85 ILE A C 1
ATOM 659 O O . ILE A 1 85 ? -6.883 -11.811 6.088 1.00 85.00 85 ILE A O 1
ATOM 663 N N . ASP A 1 86 ? -6.015 -10.818 7.915 1.00 87.06 86 ASP A N 1
ATOM 664 C CA . ASP A 1 86 ? -7.277 -10.713 8.632 1.00 87.06 86 ASP A CA 1
ATOM 665 C C . ASP A 1 86 ? -7.799 -9.276 8.478 1.00 87.06 86 ASP A C 1
ATOM 667 O O . ASP A 1 86 ? -7.193 -8.356 9.030 1.00 87.06 86 ASP A O 1
ATOM 671 N N . PRO A 1 87 ? -8.892 -9.042 7.732 1.00 80.69 87 PRO A N 1
ATOM 672 C CA . PRO A 1 87 ? -9.427 -7.699 7.544 1.00 80.69 87 PRO A CA 1
ATOM 673 C C . PRO A 1 87 ? -9.922 -7.071 8.853 1.00 80.69 87 PRO A C 1
ATOM 675 O O . PRO A 1 87 ? -9.957 -5.846 8.955 1.00 80.69 87 PRO A O 1
ATOM 678 N N . THR A 1 88 ? -10.280 -7.871 9.863 1.00 83.19 88 THR A N 1
ATOM 679 C CA . THR A 1 88 ? -10.798 -7.356 11.138 1.00 83.19 88 THR A CA 1
ATOM 680 C C . THR A 1 88 ? -9.733 -6.632 11.955 1.00 83.19 88 THR A C 1
ATOM 682 O O . THR A 1 88 ? -10.056 -5.646 12.617 1.00 83.19 88 THR A O 1
ATOM 685 N N . ALA A 1 89 ? -8.468 -7.045 11.833 1.00 77.88 89 ALA A N 1
ATOM 686 C CA . ALA A 1 89 ? -7.324 -6.407 12.480 1.00 77.88 89 ALA A CA 1
ATOM 687 C C . ALA A 1 89 ? -7.037 -4.989 11.949 1.00 77.88 89 ALA A C 1
ATOM 689 O O . ALA A 1 89 ? -6.351 -4.212 12.607 1.00 77.88 89 ALA A O 1
ATOM 690 N N . TYR A 1 90 ? -7.569 -4.650 10.770 1.00 76.38 90 TYR A N 1
ATOM 691 C CA . TYR A 1 90 ? -7.365 -3.361 10.103 1.00 76.38 90 TYR A CA 1
ATOM 692 C C . TYR A 1 90 ? -8.631 -2.503 10.050 1.00 76.38 90 TYR A C 1
ATOM 694 O O . TYR A 1 90 ? -8.624 -1.433 9.447 1.00 76.38 90 TYR A O 1
ATOM 702 N N . LEU A 1 91 ? -9.724 -2.940 10.681 1.00 70.62 91 LEU A N 1
ATOM 703 C CA . LEU A 1 91 ? -10.872 -2.071 10.913 1.00 70.62 91 LEU A CA 1
ATOM 704 C C . LEU A 1 91 ? -10.469 -1.046 11.973 1.00 70.62 91 LEU A C 1
ATOM 706 O O . LEU A 1 91 ? -10.203 -1.428 13.112 1.00 70.62 91 LEU A O 1
ATOM 710 N N . GLY A 1 92 ? -10.441 0.244 11.619 1.00 64.12 92 GLY A N 1
ATOM 711 C CA . GLY A 1 92 ? -10.131 1.305 12.579 1.00 64.12 92 GLY A CA 1
ATOM 712 C C . GLY A 1 92 ? -10.928 1.134 13.879 1.00 64.12 92 GLY A C 1
ATOM 713 O O . GLY A 1 92 ? -12.149 0.935 13.840 1.00 64.12 92 GLY A O 1
ATOM 714 N N . GLU A 1 93 ? -10.243 1.199 15.031 1.00 54.84 93 GLU A N 1
ATOM 715 C CA . GLU A 1 93 ? -10.804 0.928 16.371 1.00 54.84 93 GLU A CA 1
ATOM 716 C C . GLU A 1 93 ? -12.147 1.635 16.630 1.00 54.84 93 GLU A C 1
ATOM 718 O O . GLU A 1 93 ? -12.988 1.160 17.398 1.00 54.84 93 GLU A O 1
ATOM 723 N N . SER A 1 94 ? -12.372 2.769 15.965 1.00 52.94 94 SER A N 1
ATOM 724 C CA . SER A 1 94 ? -13.595 3.565 16.008 1.00 52.94 94 SER A CA 1
ATOM 725 C C . SER A 1 94 ? -14.853 2.766 15.645 1.00 52.94 94 SER A C 1
ATOM 727 O O . SER A 1 94 ? -15.895 2.972 16.260 1.00 52.94 94 SER A O 1
ATOM 729 N N . LYS A 1 95 ? -14.788 1.833 14.683 1.00 52.50 95 LYS A N 1
ATOM 730 C CA . LYS A 1 95 ? -15.959 1.034 14.273 1.00 52.50 95 LYS A CA 1
ATOM 731 C C . LYS A 1 95 ? -16.237 -0.121 15.231 1.00 52.50 95 LYS A C 1
ATOM 733 O O . LYS A 1 95 ? -17.400 -0.401 15.514 1.00 52.50 95 LYS A O 1
ATOM 738 N N . GLN A 1 96 ? -15.192 -0.750 15.767 1.00 55.31 96 GLN A N 1
ATOM 739 C CA . GLN A 1 96 ? -15.344 -1.843 16.729 1.00 55.31 96 GLN A CA 1
ATOM 740 C C . GLN A 1 96 ? -15.900 -1.343 18.067 1.00 55.31 96 GLN A C 1
ATOM 742 O O . GLN A 1 96 ? -16.821 -1.957 18.599 1.00 55.31 96 GLN A O 1
ATOM 747 N N . LYS A 1 97 ? -15.432 -0.188 18.566 1.00 54.59 97 LYS A N 1
ATOM 748 C CA . LYS A 1 97 ? -15.959 0.419 19.803 1.00 54.59 97 LYS A CA 1
ATOM 749 C C . LYS A 1 97 ? -17.432 0.819 19.671 1.00 54.59 97 LYS A C 1
ATOM 751 O O . LYS A 1 97 ? -18.215 0.540 20.574 1.00 54.59 97 LYS A O 1
ATOM 756 N N . VAL A 1 98 ? -17.835 1.415 18.542 1.00 63.03 98 VAL A N 1
ATOM 757 C CA . VAL A 1 98 ? -19.242 1.787 18.289 1.00 63.03 98 VAL A CA 1
ATOM 758 C C . VAL A 1 98 ? -20.136 0.551 18.169 1.00 63.03 98 VAL A C 1
ATOM 760 O O . VAL A 1 98 ? -21.207 0.526 18.769 1.00 63.03 98 VAL A O 1
ATOM 763 N N . LEU A 1 99 ? -19.695 -0.494 17.459 1.00 61.88 99 LEU A N 1
ATOM 764 C CA . LEU A 1 99 ? -20.464 -1.733 17.324 1.00 61.88 99 LEU A CA 1
ATOM 765 C C . LEU A 1 99 ? -20.633 -2.442 18.675 1.00 61.88 99 LEU A C 1
ATOM 767 O O . LEU A 1 99 ? -21.746 -2.804 19.037 1.00 61.88 99 LEU A O 1
ATOM 771 N N . GLN A 1 100 ? -19.556 -2.566 19.458 1.00 65.69 100 GLN A N 1
ATOM 772 C CA . GLN A 1 100 ? -19.605 -3.138 20.809 1.00 65.69 100 GLN A CA 1
ATOM 773 C C . GLN A 1 100 ? -20.521 -2.334 21.741 1.00 65.69 100 GLN A C 1
ATOM 775 O O . GLN A 1 100 ? -21.282 -2.919 22.510 1.00 65.69 100 GLN A O 1
ATOM 780 N N . PHE A 1 101 ? -20.486 -1.001 21.655 1.00 68.88 101 PHE A N 1
ATOM 781 C CA . PHE A 1 101 ? -21.341 -0.121 22.449 1.00 68.88 101 PHE A CA 1
ATOM 782 C C . PHE A 1 101 ? -22.828 -0.269 22.092 1.00 68.88 101 PHE A C 1
ATOM 784 O O . PHE A 1 101 ? -23.662 -0.372 22.991 1.00 68.88 101 PHE A O 1
ATOM 791 N N . ILE A 1 102 ? -23.167 -0.327 20.799 1.00 75.31 102 ILE A N 1
ATOM 792 C CA . ILE A 1 102 ? -24.551 -0.521 20.337 1.00 75.31 102 ILE A CA 1
ATOM 793 C C . ILE A 1 102 ? -25.067 -1.892 20.774 1.00 75.31 102 ILE A C 1
ATOM 795 O O . ILE A 1 102 ? -26.131 -1.968 21.381 1.00 75.31 102 ILE A O 1
ATOM 799 N N . THR A 1 103 ? -24.295 -2.957 20.541 1.00 77.19 103 THR A N 1
ATOM 800 C CA . THR A 1 103 ? -24.679 -4.320 20.932 1.00 77.19 103 THR A CA 1
ATOM 801 C C . THR A 1 103 ? -24.918 -4.425 22.436 1.00 77.19 103 THR A C 1
ATOM 803 O O . THR A 1 103 ? -25.928 -4.980 22.860 1.00 77.19 103 THR A O 1
ATOM 806 N N . LYS A 1 104 ? -24.037 -3.835 23.254 1.00 76.69 104 LYS A N 1
ATOM 807 C CA . LYS A 1 104 ? -24.198 -3.820 24.712 1.00 76.69 104 LYS A CA 1
ATOM 808 C C . LYS A 1 104 ? -25.475 -3.085 25.143 1.00 76.69 104 LYS A C 1
ATOM 810 O O . LYS A 1 104 ? -26.224 -3.607 25.962 1.00 76.69 104 LYS A O 1
ATOM 815 N N . LYS A 1 105 ? -25.764 -1.923 24.545 1.00 78.56 105 LYS A N 1
ATOM 816 C CA . LYS A 1 105 ? -26.968 -1.134 24.849 1.00 78.56 105 LYS A CA 1
ATOM 817 C C . LYS A 1 105 ? -28.266 -1.855 24.461 1.00 78.56 105 LYS A C 1
ATOM 819 O O . LYS A 1 105 ? -29.240 -1.784 25.207 1.00 78.56 105 LYS A O 1
ATOM 824 N N . THR A 1 106 ? -28.293 -2.553 23.324 1.00 76.56 106 THR A N 1
ATOM 825 C CA . THR A 1 106 ? -29.467 -3.336 22.897 1.00 76.56 106 THR A CA 1
ATOM 826 C C . THR A 1 106 ? -29.768 -4.459 23.890 1.00 76.56 106 THR A C 1
ATOM 828 O O . THR A 1 106 ? -30.895 -4.557 24.368 1.00 76.56 106 THR A O 1
ATOM 831 N N . ILE A 1 107 ? -28.743 -5.213 24.302 1.00 78.62 107 ILE A N 1
ATOM 832 C CA . ILE A 1 107 ? -28.875 -6.305 25.283 1.00 78.62 107 ILE A CA 1
ATOM 833 C C . ILE A 1 107 ? -29.354 -5.779 26.648 1.00 78.62 107 ILE A C 1
ATOM 835 O O . ILE A 1 107 ? -30.191 -6.396 27.303 1.00 78.62 107 ILE A O 1
ATOM 839 N N . GLU A 1 108 ? -28.855 -4.624 27.095 1.00 78.56 108 GLU A N 1
ATOM 840 C CA . GLU A 1 108 ? -29.311 -3.989 28.341 1.00 78.56 108 GLU A CA 1
ATOM 841 C C . GLU A 1 108 ? -30.782 -3.545 28.271 1.00 78.56 108 GLU A C 1
ATOM 843 O O . GLU A 1 108 ? -31.495 -3.638 29.268 1.00 78.56 108 GLU A O 1
ATOM 848 N N . THR A 1 109 ? -31.254 -3.113 27.099 1.00 72.25 109 THR A N 1
ATOM 849 C CA . THR A 1 109 ? -32.639 -2.652 26.900 1.00 72.25 109 THR A CA 1
ATOM 850 C C . THR A 1 109 ? -33.625 -3.826 26.848 1.00 72.25 109 THR A C 1
ATOM 852 O O . THR A 1 109 ? -34.694 -3.761 27.453 1.00 72.25 109 THR A O 1
ATOM 855 N N . GLU A 1 110 ? -33.248 -4.930 26.198 1.00 74.31 110 GLU A N 1
ATOM 856 C CA . GLU A 1 110 ? -34.058 -6.156 26.118 1.00 74.31 110 GLU A CA 1
ATOM 857 C C . GLU A 1 110 ? -34.206 -6.841 27.488 1.00 74.31 110 GLU A C 1
ATOM 859 O O . GLU A 1 110 ? -35.297 -7.269 27.869 1.00 74.31 110 GLU A O 1
ATOM 864 N N . ASN A 1 111 ? -33.135 -6.875 28.287 1.00 71.25 111 ASN A N 1
ATOM 865 C CA . ASN A 1 111 ? -33.174 -7.461 29.631 1.00 71.25 111 ASN A CA 1
ATOM 866 C C . ASN A 1 111 ? -34.022 -6.647 30.624 1.00 71.25 111 ASN A C 1
ATOM 868 O O . ASN A 1 111 ? -34.594 -7.214 31.553 1.00 71.25 111 ASN A O 1
ATOM 872 N N . GLN A 1 112 ? -34.132 -5.328 30.439 1.00 69.50 112 GLN A N 1
ATOM 873 C CA . GLN A 1 112 ? -34.986 -4.480 31.277 1.00 69.50 112 GLN A CA 1
ATOM 874 C C . GLN A 1 112 ? -36.476 -4.651 30.958 1.00 69.50 112 GLN A C 1
ATOM 876 O O . GLN A 1 112 ? -37.296 -4.580 31.869 1.00 69.50 112 GLN A O 1
ATOM 881 N N . GLN A 1 113 ? -36.827 -4.920 29.698 1.00 64.62 113 GLN A N 1
ATOM 882 C CA . GLN A 1 113 ? -38.214 -5.162 29.284 1.00 64.62 113 GLN A CA 1
ATOM 883 C C . GLN A 1 113 ? -38.717 -6.545 29.716 1.00 64.62 113 GLN A C 1
ATOM 885 O O . GLN A 1 113 ? -39.866 -6.675 30.127 1.00 64.62 113 GLN A O 1
ATOM 890 N N . ASN A 1 114 ? -37.851 -7.562 29.704 1.00 64.19 114 ASN A N 1
ATOM 891 C CA . ASN A 1 114 ? -38.218 -8.918 30.125 1.00 64.19 114 ASN A CA 1
ATOM 892 C C . ASN A 1 114 ? -38.343 -9.094 31.649 1.00 64.19 114 ASN A C 1
ATOM 894 O O . ASN A 1 114 ? -39.000 -10.027 32.085 1.00 64.19 114 ASN A O 1
ATOM 898 N N . ASN A 1 115 ? -37.750 -8.209 32.456 1.00 60.00 115 ASN A N 1
ATOM 899 C CA . ASN A 1 115 ? -37.875 -8.235 33.922 1.00 60.00 115 ASN A CA 1
ATOM 900 C C . ASN A 1 115 ? -39.055 -7.397 34.463 1.00 60.00 115 ASN A C 1
ATOM 902 O O . ASN A 1 115 ? -39.217 -7.302 35.679 1.00 60.00 115 ASN A O 1
ATOM 906 N N . GLN A 1 116 ? -39.841 -6.751 33.592 1.00 58.25 116 GLN A N 1
ATOM 907 C CA . GLN A 1 116 ? -41.012 -5.939 33.968 1.00 58.25 116 GLN A CA 1
ATOM 908 C C . GLN A 1 116 ? -42.363 -6.567 33.562 1.00 58.25 116 GLN A C 1
ATOM 910 O O . GLN A 1 116 ? -43.399 -5.967 33.844 1.00 58.25 116 GLN A O 1
ATOM 915 N N . ASN A 1 117 ? -42.356 -7.761 32.956 1.00 51.22 117 ASN A N 1
ATOM 916 C CA . ASN A 1 117 ? -43.534 -8.596 32.665 1.00 51.22 117 ASN A CA 1
ATOM 917 C C . ASN A 1 117 ? -43.505 -9.874 33.507 1.00 51.22 117 ASN A C 1
ATOM 919 O O . ASN A 1 117 ? -44.603 -10.385 33.816 1.00 51.22 117 ASN A O 1
#